Protein AF-A0A5M3XX38-F1 (afdb_monomer_lite)

pLDDT: mean 77.85, std 18.52, range [30.25, 92.62]

Radius of gyration: 12.73 Å; chains: 1; bounding box: 24×35×36 Å

Organism: NCBI:txid90975

Secondary structure (DSSP, 8-state):
-------STTPPPPP-SHHHHHHHHHHHHHH-TT--HHHHHHHHHHHHTT-EEEES-SGGGTTS--TT-EEEE---TT-

Sequence (79 aa):
MRGIARLEHGSYGSLADFDDALELGRVLGRLGEEARWPDAHTVMLARLWRGQILTLDTSRWKGYELDGVRVAEVADPEV

Foldseek 3Di:
DLDPPPPDPVDDDDQPDPVSVVQLVVLQVQQHPPDDSVVSSQLSVCVVSVHAAEDCCPVVPPSGDSVPHHYDYDDDPVD

Structure (mmCIF, N/CA/C/O backbone):
data_AF-A0A5M3XX38-F1
#
_entry.id   AF-A0A5M3XX38-F1
#
loop_
_atom_site.group_PDB
_atom_site.id
_atom_site.type_symbol
_atom_site.label_atom_id
_atom_site.label_alt_id
_atom_site.label_comp_id
_atom_site.label_asym_id
_atom_site.label_entity_id
_atom_site.label_seq_id
_atom_site.pdbx_PDB_ins_code
_atom_site.Cartn_x
_atom_site.Cartn_y
_atom_site.Cartn_z
_atom_site.occupancy
_atom_site.B_iso_or_equiv
_atom_site.auth_seq_id
_atom_site.auth_comp_id
_atom_site.auth_asym_id
_atom_site.auth_atom_id
_atom_site.pdbx_PDB_model_num
ATOM 1 N N . MET A 1 1 ? -1.612 -22.791 -1.453 1.00 32.94 1 MET A N 1
ATOM 2 C CA . MET A 1 1 ? -1.262 -21.805 -0.410 1.00 32.94 1 MET A CA 1
ATOM 3 C C . MET A 1 1 ? -1.621 -20.425 -0.961 1.00 32.94 1 MET A C 1
ATOM 5 O O . MET A 1 1 ? -0.950 -19.964 -1.870 1.00 32.94 1 MET A O 1
ATOM 9 N N . ARG A 1 2 ? -2.762 -19.843 -0.562 1.00 30.25 2 ARG A N 1
ATOM 10 C CA . ARG A 1 2 ? -3.184 -18.497 -1.001 1.00 30.25 2 ARG A CA 1
ATOM 11 C C . ARG A 1 2 ? -2.656 -17.521 0.045 1.00 30.25 2 ARG A C 1
ATOM 13 O O . ARG A 1 2 ? -3.236 -17.423 1.121 1.00 30.25 2 ARG A O 1
ATOM 20 N N . GLY A 1 3 ? -1.478 -16.964 -0.224 1.00 30.70 3 GLY A N 1
ATOM 21 C CA . GLY A 1 3 ? -0.722 -16.155 0.723 1.00 30.70 3 GLY A CA 1
ATOM 22 C C . GLY A 1 3 ? -1.506 -14.922 1.147 1.00 30.70 3 GLY A C 1
ATOM 23 O O . GLY A 1 3 ? -1.702 -13.999 0.364 1.00 30.70 3 GLY A O 1
ATOM 24 N N . ILE A 1 4 ? -1.937 -14.915 2.405 1.00 39.53 4 ILE A N 1
ATOM 25 C CA . ILE A 1 4 ? -2.055 -13.680 3.173 1.00 39.53 4 ILE A CA 1
ATOM 26 C C . ILE A 1 4 ? -0.652 -13.078 3.121 1.00 39.53 4 ILE A C 1
ATOM 28 O O . ILE A 1 4 ? 0.306 -13.784 3.441 1.00 39.53 4 ILE A O 1
ATOM 32 N N . ALA A 1 5 ? -0.517 -11.832 2.670 1.00 40.31 5 ALA A N 1
ATOM 33 C CA . ALA A 1 5 ? 0.724 -11.079 2.787 1.00 40.31 5 ALA A CA 1
ATOM 34 C C . ALA A 1 5 ? 1.009 -10.875 4.284 1.00 40.31 5 ALA A C 1
ATOM 36 O O . ALA A 1 5 ? 0.715 -9.835 4.865 1.00 40.31 5 ALA A O 1
ATOM 37 N N . ARG A 1 6 ? 1.485 -11.929 4.947 1.00 39.56 6 ARG A N 1
ATOM 38 C CA . ARG A 1 6 ? 1.981 -11.871 6.306 1.00 39.56 6 ARG A CA 1
ATOM 39 C C . ARG A 1 6 ? 3.359 -11.256 6.170 1.00 39.56 6 ARG A C 1
ATOM 41 O O . ARG A 1 6 ? 4.278 -11.890 5.663 1.00 39.56 6 ARG A O 1
ATOM 48 N N . LEU A 1 7 ? 3.445 -9.990 6.558 1.00 45.47 7 LEU A N 1
ATOM 49 C CA . LEU A 1 7 ? 4.693 -9.311 6.869 1.00 45.47 7 LEU A CA 1
ATOM 50 C C . LEU A 1 7 ? 5.428 -10.169 7.908 1.00 45.47 7 LEU A C 1
ATOM 52 O O . LEU A 1 7 ? 5.189 -10.043 9.106 1.00 45.47 7 LEU A O 1
ATOM 56 N N . GLU A 1 8 ? 6.272 -11.096 7.468 1.00 38.69 8 GLU A N 1
ATOM 57 C CA . GLU A 1 8 ? 7.217 -11.734 8.371 1.00 38.6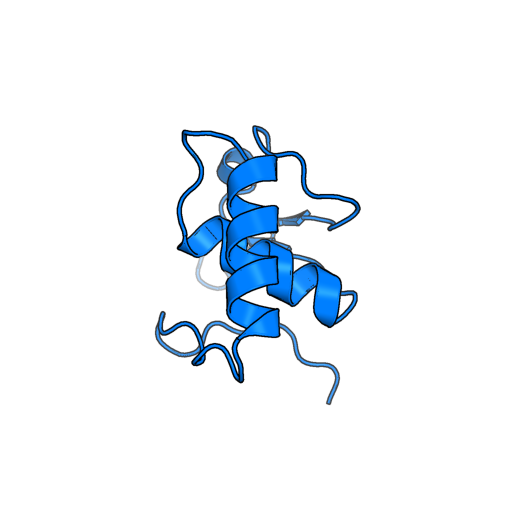9 8 GLU A CA 1
ATOM 58 C C . GLU A 1 8 ? 8.297 -10.697 8.700 1.00 38.69 8 GLU A C 1
ATOM 60 O O . GLU A 1 8 ? 9.041 -10.247 7.834 1.00 38.69 8 GLU A O 1
ATOM 65 N N . HIS A 1 9 ? 8.349 -10.285 9.968 1.00 43.84 9 HIS A N 1
ATOM 66 C CA . HIS A 1 9 ? 9.439 -9.495 10.558 1.00 43.84 9 HIS A CA 1
ATOM 67 C C . HIS A 1 9 ? 9.638 -8.058 10.039 1.00 43.84 9 HIS A C 1
ATOM 69 O O . HIS A 1 9 ? 10.695 -7.472 10.256 1.00 43.84 9 HIS A O 1
ATOM 75 N N . GLY A 1 10 ? 8.642 -7.448 9.387 1.00 44.88 10 GLY A N 1
ATOM 76 C CA . GLY A 1 10 ? 8.729 -6.040 8.964 1.00 44.88 10 GLY A CA 1
ATOM 77 C C . GLY A 1 10 ? 9.754 -5.767 7.855 1.00 44.88 10 GLY A C 1
ATOM 78 O O . GLY A 1 10 ? 10.022 -4.609 7.538 1.00 44.88 10 GLY A O 1
ATOM 79 N N . SER A 1 11 ? 10.310 -6.815 7.242 1.00 41.81 11 SER A N 1
ATOM 80 C CA . SER A 1 11 ? 11.147 -6.702 6.053 1.00 41.81 11 SER A CA 1
ATOM 81 C C . SER A 1 11 ? 10.288 -6.880 4.809 1.00 41.81 11 SER A C 1
ATOM 83 O O . SER A 1 11 ? 9.689 -7.928 4.579 1.00 41.81 11 SER A O 1
ATOM 85 N N . TYR A 1 12 ? 10.229 -5.837 3.992 1.00 52.59 12 TYR A N 1
ATOM 86 C CA . TYR A 1 12 ? 9.724 -5.948 2.633 1.00 52.59 12 TYR A CA 1
ATOM 87 C C . TYR A 1 12 ? 10.649 -6.885 1.850 1.00 52.59 12 TYR A C 1
ATOM 89 O O . TYR A 1 12 ? 11.867 -6.715 1.894 1.00 52.59 12 TYR A O 1
ATOM 97 N N . GLY A 1 13 ? 10.085 -7.889 1.171 1.00 52.66 13 GLY A N 1
ATOM 98 C CA . GLY A 1 13 ? 10.856 -8.714 0.238 1.00 52.66 13 GLY A CA 1
ATOM 99 C C . GLY A 1 13 ? 11.568 -7.832 -0.792 1.00 52.66 13 GLY A C 1
ATOM 100 O O . GLY A 1 13 ? 11.080 -6.747 -1.114 1.00 52.66 13 GLY A O 1
ATOM 101 N N . SER A 1 14 ? 12.731 -8.269 -1.279 1.00 56.28 14 SER A N 1
ATOM 102 C CA . SER A 1 14 ? 13.439 -7.537 -2.331 1.00 56.28 14 SER A CA 1
ATOM 103 C C . SER A 1 14 ? 12.551 -7.421 -3.567 1.00 56.28 14 SER A C 1
ATOM 105 O O . SER A 1 14 ? 11.960 -8.421 -3.978 1.00 56.28 14 SER A O 1
ATOM 107 N N . LEU A 1 15 ? 12.506 -6.236 -4.177 1.00 62.84 15 LEU A N 1
ATOM 108 C CA . LEU A 1 15 ? 11.995 -6.071 -5.541 1.00 62.84 15 LEU A CA 1
ATOM 109 C C . LEU A 1 15 ? 12.741 -7.069 -6.436 1.00 62.84 15 LEU A C 1
ATOM 111 O O . LEU A 1 15 ? 13.973 -7.128 -6.370 1.00 62.84 15 LEU A O 1
ATOM 115 N N . ALA A 1 16 ? 12.016 -7.912 -7.172 1.00 66.88 16 ALA A N 1
ATOM 116 C CA . ALA A 1 16 ? 12.629 -9.031 -7.881 1.00 66.88 16 ALA A CA 1
ATOM 117 C C . ALA A 1 16 ? 13.416 -8.553 -9.111 1.00 66.88 16 ALA A C 1
ATOM 119 O O . ALA A 1 16 ? 14.395 -9.195 -9.496 1.00 66.88 16 ALA A O 1
ATOM 120 N N . ASP A 1 17 ? 13.022 -7.411 -9.688 1.00 73.31 17 ASP A N 1
ATOM 121 C CA . ASP A 1 17 ? 13.641 -6.808 -10.865 1.00 73.31 17 ASP A CA 1
ATOM 122 C C . ASP A 1 17 ? 13.351 -5.289 -11.007 1.00 73.31 17 ASP A C 1
ATOM 124 O O . ASP A 1 17 ? 12.796 -4.631 -10.123 1.00 73.31 17 ASP A O 1
ATOM 128 N N . PHE A 1 18 ? 13.808 -4.699 -12.119 1.00 76.56 18 PHE A N 1
ATOM 129 C CA . PHE A 1 18 ? 13.617 -3.280 -12.441 1.00 76.56 18 PHE A CA 1
ATOM 130 C C . PHE A 1 18 ? 12.146 -2.910 -12.674 1.00 76.56 18 PHE A C 1
ATOM 132 O O . PHE A 1 18 ? 11.749 -1.788 -12.352 1.00 76.56 18 PHE A O 1
ATOM 139 N N . ASP A 1 19 ? 11.343 -3.827 -13.212 1.00 83.06 19 ASP A N 1
ATOM 140 C CA . ASP A 1 19 ? 9.934 -3.565 -13.494 1.00 83.06 19 ASP A CA 1
ATOM 141 C C . ASP A 1 19 ? 9.143 -3.453 -12.187 1.00 83.06 19 ASP A C 1
ATOM 143 O O . ASP A 1 19 ? 8.320 -2.544 -12.048 1.00 83.06 19 ASP A O 1
ATOM 147 N N . ASP A 1 20 ? 9.476 -4.273 -11.185 1.00 80.50 20 ASP A N 1
ATOM 148 C CA . ASP A 1 20 ? 8.955 -4.137 -9.822 1.00 80.50 20 ASP A CA 1
ATOM 149 C C . ASP A 1 20 ? 9.324 -2.779 -9.202 1.00 80.50 20 ASP A C 1
ATOM 151 O O . ASP A 1 20 ? 8.488 -2.120 -8.579 1.00 80.50 20 ASP A O 1
ATOM 155 N N . ALA A 1 21 ? 10.565 -2.316 -9.388 1.00 85.25 21 ALA A N 1
ATOM 156 C CA . ALA A 1 21 ? 11.000 -1.009 -8.890 1.00 85.25 21 ALA A CA 1
ATOM 157 C C . ALA A 1 21 ? 10.269 0.152 -9.579 1.00 85.25 21 ALA A C 1
ATOM 159 O O . ALA A 1 21 ? 9.886 1.133 -8.931 1.00 85.25 21 ALA A O 1
ATOM 160 N N . LEU A 1 22 ? 10.043 0.032 -10.887 1.00 87.62 22 LEU A N 1
ATOM 161 C CA . LEU A 1 22 ? 9.295 1.012 -11.660 1.00 87.62 22 LEU A CA 1
ATOM 162 C C . LEU A 1 22 ? 7.822 1.042 -11.240 1.00 87.62 22 LEU A C 1
ATOM 164 O O . LEU A 1 22 ? 7.252 2.125 -11.082 1.00 87.62 22 LEU A O 1
ATOM 168 N N . GLU A 1 23 ? 7.204 -0.121 -11.028 1.00 88.94 23 GLU A N 1
ATOM 169 C CA . GLU A 1 23 ? 5.825 -0.197 -10.550 1.00 88.94 23 GLU A CA 1
ATOM 170 C C . GLU A 1 23 ? 5.693 0.350 -9.129 1.00 88.94 23 GLU A C 1
ATOM 172 O O . GLU A 1 23 ? 4.756 1.105 -8.867 1.00 88.94 23 GLU A O 1
ATOM 177 N N . LEU A 1 24 ? 6.654 0.082 -8.241 1.00 88.81 24 LEU A N 1
ATOM 178 C CA . LEU A 1 24 ? 6.675 0.673 -6.905 1.00 88.81 24 LEU A CA 1
ATOM 179 C C . LEU A 1 24 ? 6.700 2.207 -6.971 1.00 88.81 24 LEU A C 1
ATOM 181 O O . LEU A 1 24 ? 5.915 2.860 -6.284 1.00 88.81 24 LEU A O 1
ATOM 185 N N . GLY A 1 25 ? 7.549 2.788 -7.826 1.00 89.44 25 GLY A N 1
ATOM 186 C CA . GLY A 1 25 ? 7.606 4.238 -8.034 1.00 89.44 25 GLY A CA 1
ATOM 187 C C . GLY A 1 25 ? 6.293 4.815 -8.575 1.00 89.44 25 GLY A C 1
ATOM 188 O O . GLY A 1 25 ? 5.839 5.865 -8.120 1.00 89.44 25 GLY A O 1
ATOM 189 N N . ARG A 1 26 ? 5.628 4.106 -9.497 1.00 91.62 26 ARG A N 1
ATOM 190 C CA . ARG A 1 26 ? 4.304 4.498 -10.011 1.00 91.62 26 ARG A CA 1
ATOM 191 C C . ARG A 1 26 ? 3.225 4.428 -8.939 1.00 91.62 26 ARG A C 1
ATOM 193 O O . ARG A 1 26 ? 2.389 5.324 -8.871 1.00 91.62 26 ARG A O 1
ATOM 200 N N . VAL A 1 27 ? 3.222 3.377 -8.118 1.00 91.44 27 VAL A N 1
ATOM 201 C CA . VAL A 1 27 ? 2.285 3.262 -6.995 1.00 91.44 27 VAL A CA 1
ATOM 202 C C . VAL A 1 27 ? 2.526 4.397 -6.006 1.00 91.44 27 VAL A C 1
ATOM 204 O O . VAL A 1 27 ? 1.566 5.065 -5.640 1.00 91.44 27 VAL A O 1
ATOM 207 N N . LEU A 1 28 ? 3.779 4.675 -5.639 1.00 91.50 28 LEU A N 1
ATOM 208 C CA . LEU A 1 28 ? 4.111 5.781 -4.742 1.00 91.50 28 LEU A CA 1
ATOM 209 C C . LEU A 1 28 ? 3.601 7.123 -5.284 1.00 91.50 28 LEU A C 1
ATOM 211 O O . LEU A 1 28 ? 2.924 7.849 -4.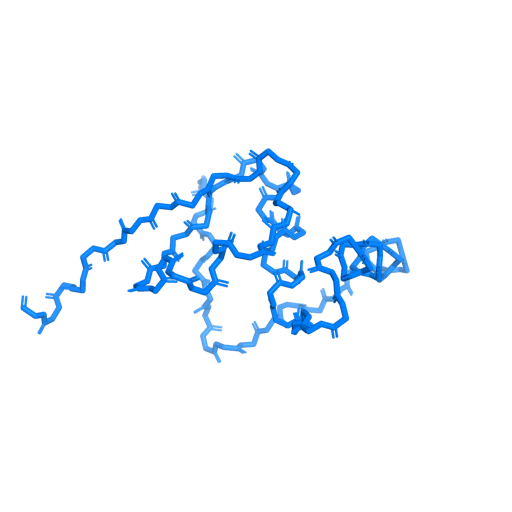565 1.00 91.50 28 LEU A O 1
ATOM 215 N N . GLY A 1 29 ? 3.843 7.411 -6.567 1.00 90.56 29 GLY A N 1
ATOM 216 C CA . GLY A 1 29 ? 3.360 8.636 -7.207 1.00 90.56 29 GLY A CA 1
ATOM 217 C C . GLY A 1 29 ? 1.832 8.773 -7.208 1.00 90.56 29 GLY A C 1
ATOM 218 O O . GLY A 1 29 ? 1.327 9.883 -7.078 1.00 90.56 29 GLY A O 1
ATOM 219 N N . ARG A 1 30 ? 1.089 7.662 -7.308 1.00 89.69 30 ARG A N 1
ATOM 220 C CA . ARG A 1 30 ? -0.385 7.662 -7.217 1.00 89.69 30 ARG A CA 1
ATOM 221 C C . ARG A 1 30 ? -0.899 7.873 -5.796 1.00 89.69 30 ARG A C 1
ATOM 223 O O . ARG A 1 30 ? -1.921 8.520 -5.615 1.00 89.69 30 ARG A O 1
ATOM 230 N N . LEU A 1 31 ? -0.206 7.333 -4.795 1.00 89.31 31 LEU A N 1
ATOM 231 C CA . LEU A 1 31 ? -0.600 7.496 -3.394 1.00 89.31 31 LEU A CA 1
ATOM 232 C C . LEU A 1 31 ? -0.394 8.932 -2.881 1.00 89.31 31 LEU A C 1
ATOM 234 O O . LEU A 1 31 ? -1.003 9.305 -1.881 1.00 89.31 31 LEU A O 1
ATOM 238 N N . GLY A 1 32 ? 0.417 9.733 -3.576 1.00 87.19 32 GLY A N 1
ATOM 239 C CA . GLY A 1 32 ? 0.636 11.149 -3.290 1.00 87.19 32 GLY A CA 1
ATOM 240 C C . GLY A 1 32 ? 1.922 11.425 -2.512 1.00 87.19 32 GLY A C 1
ATOM 241 O O . GLY A 1 32 ? 2.638 10.514 -2.105 1.00 87.19 32 GLY A O 1
ATOM 242 N N . GLU A 1 33 ? 2.231 12.707 -2.316 1.00 82.88 33 GLU A N 1
ATOM 243 C CA . GLU A 1 33 ? 3.518 13.162 -1.758 1.00 82.88 33 GLU A CA 1
ATOM 244 C C . GLU A 1 33 ? 3.766 12.698 -0.314 1.00 82.88 33 GLU A C 1
ATOM 246 O O . GLU A 1 33 ? 4.906 12.450 0.069 1.00 82.88 33 GLU A O 1
ATOM 251 N N . GLU A 1 34 ? 2.701 12.511 0.466 1.00 85.75 34 GLU A N 1
ATOM 252 C CA . GLU A 1 34 ? 2.769 12.037 1.857 1.00 85.75 34 GLU A CA 1
ATOM 253 C C . GLU A 1 34 ? 2.873 10.505 1.966 1.00 85.75 34 GLU A C 1
ATOM 255 O O . GLU A 1 34 ? 2.968 9.941 3.062 1.00 85.75 34 GLU A O 1
ATOM 260 N N . ALA A 1 35 ? 2.831 9.797 0.833 1.00 87.00 35 ALA A N 1
ATOM 261 C CA . ALA A 1 35 ? 2.863 8.350 0.825 1.00 87.00 35 ALA A CA 1
ATOM 262 C C . ALA A 1 35 ? 4.238 7.821 1.235 1.00 87.00 35 ALA A C 1
ATOM 264 O O . ALA A 1 35 ? 5.294 8.248 0.767 1.00 87.00 35 ALA A O 1
ATOM 265 N N . ARG A 1 36 ? 4.227 6.808 2.097 1.00 88.12 36 ARG A N 1
ATOM 266 C CA . ARG A 1 36 ? 5.447 6.128 2.537 1.00 88.12 36 ARG A CA 1
ATOM 267 C C . ARG A 1 36 ? 5.748 4.960 1.604 1.00 88.12 36 ARG A C 1
ATOM 269 O O . ARG A 1 36 ? 4.843 4.208 1.252 1.00 88.12 36 ARG A O 1
ATOM 276 N N . TRP A 1 37 ? 7.026 4.726 1.297 1.00 86.75 37 TRP A N 1
ATOM 277 C CA . TRP A 1 37 ? 7.487 3.534 0.562 1.00 86.75 37 TRP A CA 1
ATOM 278 C C . TRP A 1 37 ? 6.865 2.210 1.065 1.00 86.75 37 TRP A C 1
ATOM 280 O O . TRP A 1 37 ? 6.362 1.447 0.241 1.00 86.75 37 TRP A O 1
ATOM 290 N N . PRO A 1 38 ? 6.808 1.954 2.390 1.00 87.75 38 PRO A N 1
ATOM 291 C CA . PRO A 1 38 ? 5.988 0.910 3.009 1.00 87.75 38 PRO A CA 1
ATOM 292 C C . PRO A 1 38 ? 4.561 0.731 2.474 1.00 87.75 38 PRO A C 1
ATOM 294 O O . PRO A 1 38 ? 4.126 -0.385 2.177 1.00 87.75 38 PRO A O 1
ATOM 297 N N . ASP A 1 39 ? 3.826 1.835 2.366 1.00 90.06 39 ASP A N 1
ATOM 298 C CA . ASP A 1 39 ? 2.418 1.840 1.980 1.00 90.06 39 ASP A CA 1
ATOM 299 C C . ASP A 1 39 ? 2.298 1.539 0.488 1.00 90.06 39 ASP A C 1
ATOM 301 O O . ASP A 1 39 ? 1.525 0.666 0.093 1.00 90.06 39 ASP A O 1
ATOM 305 N N . ALA A 1 40 ? 3.150 2.172 -0.326 1.00 91.56 40 ALA A N 1
ATOM 306 C CA . ALA A 1 40 ? 3.238 1.909 -1.758 1.00 91.56 40 ALA A CA 1
ATOM 307 C C . ALA A 1 40 ? 3.534 0.440 -2.058 1.00 91.56 40 ALA A C 1
ATOM 309 O O . ALA A 1 40 ? 2.854 -0.182 -2.873 1.00 91.56 40 ALA A O 1
ATOM 310 N N . HIS A 1 41 ? 4.496 -0.146 -1.353 1.00 89.19 41 HIS A N 1
ATOM 311 C CA . HIS A 1 41 ? 4.848 -1.540 -1.562 1.00 89.19 41 HIS A CA 1
ATOM 312 C C . HIS A 1 41 ? 3.721 -2.491 -1.142 1.00 89.19 41 HIS A C 1
ATOM 314 O O . HIS A 1 41 ? 3.408 -3.444 -1.853 1.00 89.19 41 HIS A O 1
ATOM 320 N N . THR A 1 42 ? 3.039 -2.189 -0.037 1.00 90.12 42 THR A N 1
ATOM 321 C CA . THR A 1 42 ? 1.882 -2.970 0.421 1.00 90.12 42 THR A CA 1
ATOM 322 C C . THR A 1 42 ? 0.749 -2.957 -0.613 1.00 90.12 42 THR A C 1
ATOM 324 O O . THR A 1 42 ? 0.193 -4.009 -0.935 1.00 90.12 42 THR A O 1
ATOM 327 N N . VAL A 1 43 ? 0.440 -1.790 -1.187 1.00 91.56 43 VAL A N 1
ATOM 328 C CA . VAL A 1 43 ? -0.568 -1.650 -2.253 1.00 91.56 43 VAL A CA 1
ATOM 329 C C . VAL A 1 43 ? -0.136 -2.384 -3.523 1.00 91.56 43 VAL A C 1
ATOM 331 O O . VAL A 1 43 ? -0.943 -3.098 -4.118 1.00 91.56 43 VAL A O 1
ATOM 334 N N . MET A 1 44 ? 1.135 -2.263 -3.919 1.00 90.62 44 MET A N 1
ATOM 335 C CA . MET A 1 44 ? 1.697 -2.968 -5.074 1.00 90.62 44 MET A CA 1
ATOM 336 C C . MET A 1 44 ? 1.515 -4.486 -4.952 1.00 90.62 44 MET A C 1
ATOM 338 O O . MET A 1 44 ? 0.966 -5.114 -5.858 1.00 90.62 44 MET A O 1
ATOM 342 N N . LEU A 1 45 ? 1.899 -5.068 -3.811 1.00 87.94 45 LEU A N 1
ATOM 343 C CA . LEU A 1 45 ? 1.763 -6.504 -3.557 1.00 87.94 45 LEU A CA 1
ATOM 344 C C . LEU A 1 45 ? 0.297 -6.946 -3.519 1.00 87.94 45 LEU A C 1
ATOM 346 O O . LEU A 1 45 ? -0.058 -7.975 -4.100 1.00 87.94 45 LEU A O 1
ATOM 350 N N . ALA A 1 46 ? -0.575 -6.157 -2.887 1.00 90.25 46 ALA A N 1
ATOM 351 C CA . ALA A 1 46 ? -2.003 -6.451 -2.855 1.00 90.25 46 ALA A CA 1
ATOM 352 C C . ALA A 1 46 ? -2.616 -6.476 -4.268 1.00 90.25 46 ALA A C 1
ATOM 354 O O . ALA A 1 46 ? -3.418 -7.365 -4.561 1.00 90.25 46 ALA A O 1
ATOM 355 N N . ARG A 1 47 ? -2.197 -5.575 -5.171 1.00 88.38 47 ARG A N 1
ATOM 356 C CA . ARG A 1 47 ? -2.612 -5.593 -6.589 1.00 88.38 47 ARG A CA 1
ATOM 357 C C . ARG A 1 47 ? -2.074 -6.822 -7.312 1.00 88.38 47 ARG A C 1
ATOM 359 O O . ARG A 1 47 ? -2.858 -7.560 -7.911 1.00 88.38 47 ARG A O 1
ATOM 366 N N . LEU A 1 48 ? -0.765 -7.070 -7.215 1.00 86.06 48 LEU A N 1
ATOM 367 C CA . LEU A 1 48 ? -0.086 -8.178 -7.894 1.00 86.06 48 LEU A CA 1
ATOM 368 C C . LEU A 1 48 ? -0.732 -9.530 -7.567 1.00 86.06 48 LEU A C 1
ATOM 370 O O . LEU A 1 48 ? -0.979 -10.346 -8.455 1.00 86.06 48 LEU A O 1
ATOM 374 N N . TRP A 1 49 ? -1.063 -9.754 -6.295 1.00 85.94 49 TRP A N 1
ATOM 375 C CA . TRP A 1 49 ? -1.646 -11.015 -5.833 1.00 85.94 49 TRP A CA 1
ATOM 376 C C . TRP A 1 49 ? -3.175 -11.023 -5.806 1.00 85.94 49 TRP A C 1
ATOM 378 O O . TRP A 1 49 ? -3.769 -12.010 -5.368 1.00 85.94 49 TRP A O 1
ATOM 388 N N . ARG A 1 50 ? -3.826 -9.950 -6.282 1.00 87.38 50 ARG A N 1
ATOM 389 C CA . ARG A 1 50 ? -5.289 -9.761 -6.224 1.00 87.38 50 ARG A CA 1
ATOM 390 C C . ARG A 1 50 ? -5.840 -9.986 -4.809 1.00 87.38 50 ARG A C 1
ATOM 392 O O . ARG A 1 50 ? -6.887 -10.609 -4.617 1.00 87.38 50 ARG A O 1
ATOM 399 N N . GLY A 1 51 ? -5.080 -9.524 -3.822 1.00 88.00 51 GLY A N 1
ATOM 400 C CA . GLY A 1 51 ? -5.359 -9.654 -2.401 1.00 88.00 51 GLY A CA 1
ATOM 401 C C . GLY A 1 51 ? -6.080 -8.440 -1.821 1.00 88.00 51 GLY A C 1
ATOM 402 O O . GLY A 1 51 ? -6.460 -7.502 -2.518 1.00 88.00 51 GLY A O 1
ATOM 403 N N . GLN A 1 52 ? -6.258 -8.475 -0.504 1.00 91.62 52 GLN A N 1
ATOM 404 C CA . GLN A 1 52 ? -6.723 -7.344 0.295 1.00 91.62 52 GLN A CA 1
ATOM 405 C C . GLN A 1 52 ? -5.659 -6.985 1.332 1.00 91.62 52 GLN A C 1
ATOM 407 O O . GLN A 1 52 ? -4.915 -7.860 1.781 1.00 91.62 52 GLN A O 1
ATOM 412 N N . ILE A 1 53 ? -5.609 -5.717 1.727 1.00 90.88 53 ILE A N 1
ATOM 413 C CA . ILE A 1 53 ? -4.779 -5.249 2.836 1.00 90.88 53 ILE A CA 1
ATOM 414 C C . ILE A 1 53 ? -5.520 -5.555 4.133 1.00 90.88 53 ILE A C 1
ATOM 416 O O . ILE A 1 53 ? -6.647 -5.103 4.330 1.00 90.88 53 ILE A O 1
ATOM 420 N N . LEU A 1 54 ? -4.883 -6.325 5.010 1.00 89.94 54 LEU A N 1
ATOM 421 C CA . LEU A 1 54 ? -5.350 -6.568 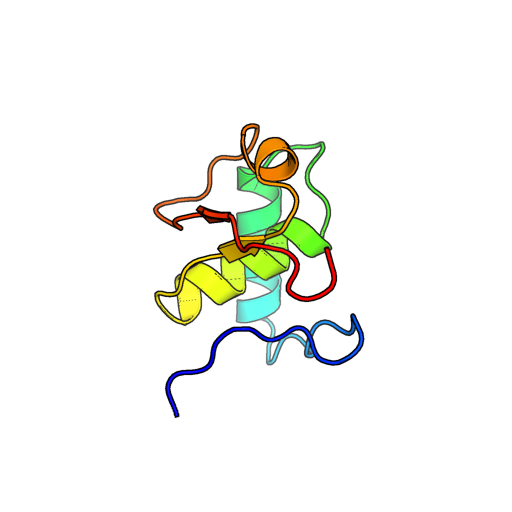6.371 1.00 89.94 54 LEU A CA 1
ATOM 422 C C . LEU A 1 54 ? -4.600 -5.631 7.313 1.00 89.94 54 LEU A C 1
ATOM 424 O O . LEU A 1 54 ? -3.372 -5.569 7.260 1.00 89.94 54 LEU A O 1
ATOM 428 N N . THR A 1 55 ? -5.315 -4.885 8.149 1.00 88.06 55 THR A N 1
ATOM 429 C CA . THR A 1 55 ? -4.692 -3.869 9.004 1.00 88.06 55 THR A CA 1
ATOM 430 C C . THR A 1 55 ? -5.447 -3.670 10.315 1.00 88.06 55 THR A C 1
ATOM 432 O O . THR A 1 55 ? -6.657 -3.866 10.366 1.00 88.06 55 THR A O 1
ATOM 435 N N . LEU A 1 56 ? -4.725 -3.254 11.357 1.00 88.75 56 LEU A N 1
ATOM 436 C CA . LEU A 1 56 ? -5.291 -2.748 12.615 1.00 88.75 56 LEU A CA 1
ATOM 437 C C . LEU A 1 56 ? -5.608 -1.244 12.542 1.00 88.75 56 LEU A C 1
ATOM 439 O O . LEU A 1 56 ? -6.271 -0.705 13.417 1.00 88.75 56 LEU A O 1
ATOM 443 N N . ASP A 1 57 ? -5.115 -0.549 11.513 1.00 89.44 57 ASP A N 1
ATOM 444 C CA . ASP A 1 57 ? -5.296 0.890 11.336 1.00 89.44 57 ASP A CA 1
ATOM 445 C C . ASP A 1 57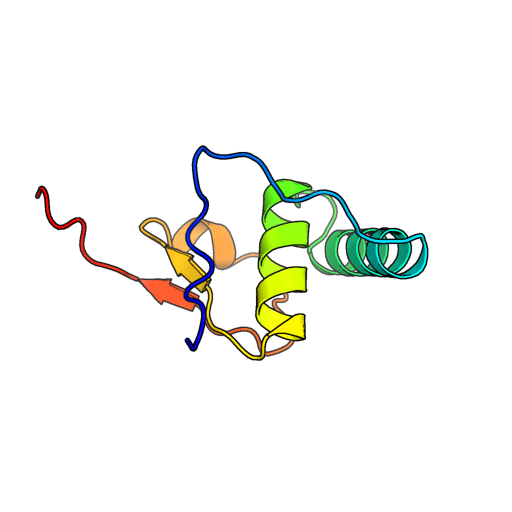 ? -5.842 1.171 9.936 1.00 89.44 57 ASP A C 1
ATOM 447 O O . ASP A 1 57 ? -5.111 1.432 8.977 1.00 89.44 57 ASP A O 1
ATOM 451 N N . THR A 1 58 ? -7.166 1.106 9.808 1.00 89.69 58 THR A N 1
ATOM 452 C CA . THR A 1 58 ? -7.854 1.441 8.554 1.00 89.69 58 THR A CA 1
ATOM 453 C C . THR A 1 58 ? -7.785 2.933 8.229 1.00 89.69 58 THR A C 1
ATOM 455 O O . THR A 1 58 ? -7.918 3.313 7.064 1.00 89.69 58 THR A O 1
ATOM 458 N N . SER A 1 59 ? -7.556 3.792 9.230 1.00 89.69 59 SER A N 1
ATOM 459 C CA . SER A 1 59 ? -7.518 5.245 9.055 1.00 89.69 59 SER A CA 1
ATOM 460 C C . SER A 1 59 ? -6.318 5.690 8.222 1.00 89.69 59 SER A C 1
ATOM 462 O O . SER A 1 59 ? -6.474 6.560 7.364 1.00 89.69 59 SER A O 1
ATOM 464 N N . ARG A 1 60 ? -5.180 4.997 8.367 1.00 87.19 60 ARG A N 1
ATOM 465 C CA . ARG A 1 60 ? -3.966 5.171 7.553 1.00 87.19 60 ARG A CA 1
ATOM 466 C C . ARG A 1 60 ? -4.220 5.137 6.047 1.00 87.19 60 ARG A C 1
ATOM 468 O O . ARG A 1 60 ? -3.518 5.812 5.305 1.00 87.19 60 ARG A O 1
ATOM 475 N N . TRP A 1 61 ? -5.201 4.357 5.593 1.00 90.19 61 TRP A N 1
ATOM 476 C CA . TRP A 1 61 ? -5.444 4.107 4.168 1.00 90.19 61 TRP A CA 1
ATOM 477 C C . TRP A 1 61 ? -6.507 5.023 3.552 1.00 90.19 61 TRP A C 1
ATOM 479 O O . TRP A 1 61 ? -6.661 5.036 2.334 1.00 90.19 61 TRP A O 1
ATOM 489 N N . LYS A 1 62 ? -7.249 5.795 4.361 1.00 86.50 62 LYS A N 1
ATOM 490 C CA . LYS A 1 62 ? -8.380 6.618 3.885 1.00 86.50 62 LYS A CA 1
ATOM 491 C C . LYS A 1 62 ? -7.972 7.751 2.940 1.00 86.50 62 LYS A C 1
ATOM 493 O O . LYS A 1 62 ? -8.806 8.209 2.168 1.00 86.50 62 LYS A O 1
ATOM 498 N N . GLY A 1 63 ? -6.725 8.212 3.024 1.00 83.81 63 GLY A N 1
ATOM 499 C CA . GLY A 1 63 ? -6.199 9.301 2.195 1.00 83.81 63 GLY A CA 1
ATOM 500 C C . GLY A 1 63 ? -5.594 8.852 0.866 1.00 83.81 63 GLY A C 1
ATOM 501 O O . GLY A 1 63 ? -5.106 9.692 0.120 1.00 83.81 63 GLY A O 1
ATOM 502 N N . TYR A 1 64 ? -5.593 7.552 0.577 1.00 89.12 64 TYR A N 1
ATOM 503 C CA . TYR A 1 64 ? -4.873 6.982 -0.554 1.00 89.12 64 TYR A 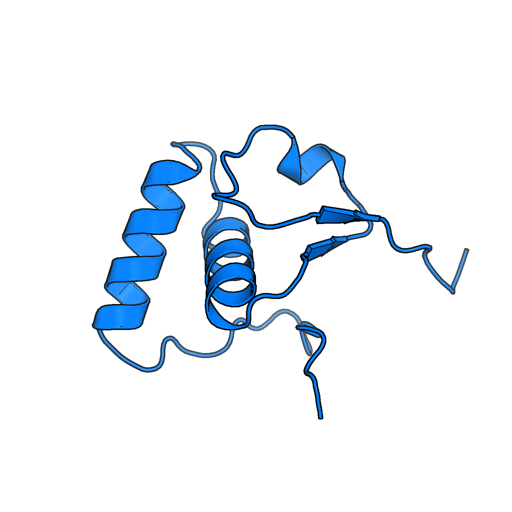CA 1
ATOM 504 C C . TYR A 1 64 ? -5.809 6.515 -1.671 1.00 89.12 64 TYR A C 1
ATOM 506 O O . TYR A 1 64 ? -6.845 5.896 -1.422 1.00 89.12 64 TYR A O 1
ATOM 514 N N . GLU A 1 65 ? -5.396 6.724 -2.923 1.00 88.25 65 GLU A N 1
ATOM 515 C CA . GLU A 1 65 ? -6.005 6.069 -4.080 1.00 88.25 65 GLU A CA 1
ATOM 516 C C . GLU A 1 65 ? -5.418 4.659 -4.244 1.00 88.25 65 GLU A C 1
ATOM 518 O O . GLU A 1 65 ? -4.300 4.464 -4.719 1.00 88.25 65 GLU A O 1
ATOM 523 N N . LEU A 1 66 ? -6.178 3.650 -3.814 1.00 90.00 66 LEU A N 1
ATOM 524 C CA . LEU A 1 66 ? -5.701 2.264 -3.715 1.00 90.00 66 LEU A CA 1
ATOM 525 C C . LEU A 1 66 ? -5.912 1.426 -4.988 1.00 90.00 66 LEU A C 1
ATOM 527 O O . LEU A 1 66 ? -5.676 0.220 -4.959 1.00 90.00 66 LEU A O 1
ATOM 531 N N . ASP A 1 67 ? -6.380 2.037 -6.081 1.00 85.25 67 ASP A N 1
ATOM 532 C CA . ASP A 1 67 ? -6.566 1.406 -7.400 1.00 85.25 67 ASP A CA 1
ATOM 533 C C . ASP A 1 67 ? -7.228 0.010 -7.330 1.00 85.25 67 ASP A C 1
ATOM 535 O O . ASP A 1 67 ? -6.696 -1.007 -7.782 1.00 85.25 67 ASP A O 1
ATOM 539 N N . GLY A 1 68 ? -8.383 -0.055 -6.659 1.00 86.81 68 GLY A N 1
ATOM 540 C CA . GLY A 1 68 ? -9.182 -1.277 -6.514 1.00 86.81 68 GLY A CA 1
ATOM 541 C C . GLY A 1 68 ? -8.730 -2.247 -5.416 1.00 86.81 68 GLY A C 1
ATOM 542 O O . GLY A 1 68 ? -9.425 -3.238 -5.168 1.00 86.81 68 GLY A O 1
ATOM 543 N N . VAL A 1 69 ? -7.625 -1.980 -4.713 1.00 91.81 69 VAL A N 1
ATOM 544 C CA . VAL A 1 69 ? -7.243 -2.759 -3.527 1.00 91.81 69 VAL A CA 1
ATOM 545 C C . VAL A 1 69 ? -8.233 -2.506 -2.397 1.00 91.81 69 VAL A C 1
ATOM 547 O O . VAL A 1 69 ? -8.509 -1.370 -2.016 1.00 91.81 69 VAL A O 1
ATOM 550 N N . ARG A 1 70 ? -8.754 -3.595 -1.827 1.00 92.56 70 ARG A N 1
ATOM 551 C CA . ARG A 1 70 ? -9.636 -3.540 -0.658 1.00 92.56 70 ARG A CA 1
ATOM 552 C C . ARG A 1 70 ? -8.819 -3.541 0.626 1.00 92.56 70 ARG A C 1
ATOM 554 O O . ARG A 1 70 ? -7.822 -4.255 0.722 1.00 92.56 70 ARG A O 1
ATOM 561 N N . VAL A 1 71 ? -9.293 -2.796 1.618 1.00 92.62 71 VAL A N 1
ATOM 562 C CA . VAL A 1 71 ? -8.751 -2.782 2.980 1.00 92.62 71 VAL A CA 1
ATOM 563 C C . VAL A 1 71 ? -9.788 -3.401 3.908 1.00 92.62 71 VAL A C 1
ATOM 565 O O . VAL A 1 71 ? -10.968 -3.063 3.824 1.00 92.62 71 VAL A O 1
ATOM 568 N N . ALA A 1 72 ? -9.353 -4.307 4.776 1.00 90.94 72 ALA A N 1
ATOM 569 C CA . ALA A 1 72 ? -10.179 -4.894 5.817 1.00 90.94 72 ALA A CA 1
ATOM 570 C C . ALA A 1 72 ? -9.493 -4.737 7.175 1.00 90.94 72 ALA A C 1
ATOM 572 O O . ALA A 1 72 ? -8.291 -4.984 7.316 1.00 90.94 72 ALA A O 1
ATOM 573 N N . GLU A 1 73 ? -10.280 -4.327 8.165 1.00 89.00 73 GLU A N 1
ATOM 574 C CA . GLU A 1 73 ? -9.857 -4.339 9.557 1.00 89.00 73 GLU A CA 1
ATOM 575 C C . GLU A 1 73 ? -9.769 -5.785 10.045 1.00 89.00 73 GLU A C 1
ATOM 577 O O . GLU A 1 73 ? -10.649 -6.603 9.758 1.00 89.00 73 GLU A O 1
ATOM 582 N N . VAL A 1 74 ? -8.699 -6.106 10.761 1.00 87.38 74 VAL A N 1
ATOM 583 C CA . VAL A 1 74 ? -8.592 -7.363 11.503 1.00 87.38 74 VAL A CA 1
ATOM 584 C C . VAL A 1 74 ? -8.679 -7.058 12.988 1.00 87.38 74 VAL A C 1
ATOM 586 O O . VAL A 1 74 ? -8.181 -6.032 13.433 1.00 87.38 74 VAL A O 1
ATOM 589 N N . ALA A 1 75 ? -9.329 -7.932 13.752 1.00 76.00 75 ALA A N 1
ATOM 590 C CA . ALA A 1 75 ? -9.273 -7.845 15.204 1.00 76.00 75 ALA A CA 1
ATOM 591 C C . ALA A 1 75 ? -7.862 -8.217 15.668 1.00 76.00 75 ALA A C 1
ATOM 593 O O . ALA A 1 75 ? -7.263 -9.153 15.126 1.00 76.00 75 ALA A O 1
ATOM 594 N N . ASP A 1 76 ? -7.351 -7.499 16.662 1.00 68.94 76 ASP A N 1
ATOM 595 C CA . ASP A 1 76 ? -6.168 -7.939 17.387 1.00 68.94 76 ASP A CA 1
ATOM 596 C C . ASP A 1 76 ? -6.563 -9.167 18.228 1.00 68.94 76 ASP A C 1
ATOM 598 O O . ASP A 1 76 ? -7.451 -9.050 19.074 1.00 68.94 76 ASP A O 1
ATOM 602 N N . PRO A 1 77 ? -6.001 -10.363 17.972 1.00 61.06 77 PRO A N 1
ATOM 603 C CA . PRO A 1 77 ? -6.354 -11.563 18.725 1.00 61.06 77 PRO A CA 1
ATOM 604 C C . PRO A 1 77 ? -5.865 -11.528 20.182 1.00 61.06 77 PRO A C 1
ATOM 606 O O . PRO A 1 77 ? -6.225 -12.426 20.942 1.00 61.06 77 PRO A O 1
ATOM 609 N N . GLU A 1 78 ? -5.042 -10.544 20.562 1.00 62.28 78 GLU A N 1
ATOM 610 C CA . GLU A 1 78 ? -4.509 -10.376 21.921 1.00 62.28 78 GLU A CA 1
ATOM 611 C C . GLU A 1 78 ? -5.210 -9.267 22.734 1.00 62.28 78 GLU A C 1
ATOM 613 O O . GLU A 1 78 ? -4.768 -8.960 23.845 1.00 62.28 78 GLU A O 1
ATOM 618 N N . VAL A 1 79 ? -6.312 -8.698 22.220 1.00 53.12 79 VAL A N 1
ATOM 619 C CA . VAL A 1 79 ? -7.180 -7.731 22.929 1.00 53.12 79 VAL A CA 1
ATOM 620 C C . VAL A 1 79 ? -8.465 -8.389 23.423 1.00 53.12 79 VAL A C 1
ATOM 622 O O . VAL A 1 79 ? -9.108 -9.123 22.640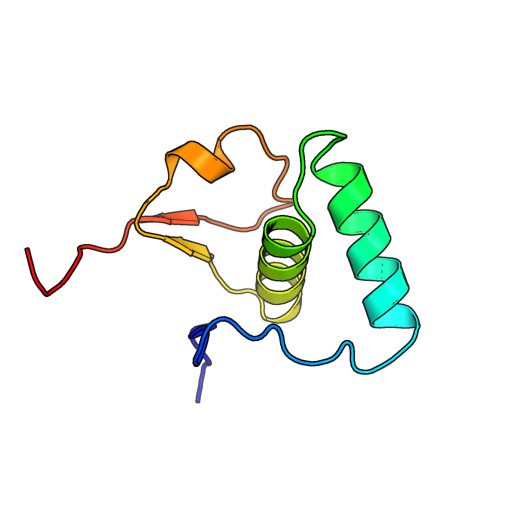 1.00 53.12 79 VAL A O 1
#